Protein AF-A0A437QRH6-F1 (afdb_monomer_lite)

Secondary structure (DSSP, 8-state):
---HHHHHHHHHHHHTTT---HHHHHHHHHH-TT-HHHHHHHHHHHHHTT-HHHHHHHHHHHHHH-TT-HHHHHHHHHHHHHTT-GGGHHHHHHHHHHH-HHHHHHHHHHHHHHHS-THHHHHHHHHHHT-TTS-HHHHHHHHHGGGGSPPPTT--SS--------S----THHHHHHT--

pLDDT: mean 77.02, std 18.66, range [28.81, 96.88]

Radius of gyration: 17.11 Å; chains: 1; bounding box: 43×38×42 Å

Organism: NCBI:txid1834037

Structure (mmCIF, N/CA/C/O backbone):
data_AF-A0A437QRH6-F1
#
_entry.id   AF-A0A437QRH6-F1
#
loop_
_atom_site.group_PDB
_atom_site.id
_atom_site.type_symbol
_atom_site.label_atom_id
_atom_site.label_alt_id
_atom_site.label_comp_id
_atom_site.label_asym_id
_atom_site.label_entity_id
_atom_site.label_seq_id
_atom_site.pdbx_PDB_ins_code
_atom_site.Cartn_x
_atom_site.Cartn_y
_atom_site.Cartn_z
_atom_site.occupancy
_atom_site.B_iso_or_equiv
_atom_site.auth_seq_id
_atom_site.auth_comp_id
_atom_site.auth_asym_id
_atom_site.auth_atom_id
_atom_site.pdbx_PDB_model_num
ATOM 1 N N . MET A 1 1 ? 21.563 -3.996 -20.108 1.00 62.12 1 MET A N 1
ATOM 2 C CA . MET A 1 1 ? 20.277 -4.305 -19.452 1.00 62.12 1 MET A CA 1
ATOM 3 C C . MET A 1 1 ? 20.350 -3.660 -18.097 1.00 62.12 1 MET A C 1
ATOM 5 O O . MET A 1 1 ? 21.352 -3.888 -17.429 1.00 62.12 1 MET A O 1
ATOM 9 N N . ASN A 1 2 ? 19.376 -2.818 -17.764 1.00 76.75 2 ASN A N 1
ATOM 10 C CA . ASN A 1 2 ? 19.373 -2.152 -16.470 1.00 76.75 2 ASN A CA 1
ATOM 11 C C . ASN A 1 2 ? 19.065 -3.177 -15.373 1.00 76.75 2 ASN A C 1
ATOM 13 O O . ASN A 1 2 ? 18.350 -4.153 -15.618 1.00 76.75 2 ASN A O 1
ATOM 17 N N . THR A 1 3 ? 19.628 -2.989 -14.187 1.00 90.94 3 THR A N 1
ATOM 18 C CA . THR A 1 3 ? 19.353 -3.863 -13.039 1.00 90.94 3 THR A CA 1
ATOM 19 C C . THR A 1 3 ? 17.988 -3.543 -12.422 1.00 90.94 3 THR A C 1
ATOM 21 O O . THR A 1 3 ? 17.423 -2.474 -12.653 1.00 90.94 3 THR A O 1
ATOM 24 N N . LEU A 1 4 ? 17.436 -4.469 -11.627 1.00 87.44 4 LEU A N 1
ATOM 25 C CA . LEU A 1 4 ? 16.203 -4.215 -10.870 1.00 87.44 4 LEU A CA 1
ATOM 26 C C . LEU A 1 4 ? 16.351 -2.969 -9.986 1.00 87.44 4 LEU A C 1
ATOM 28 O O . LEU A 1 4 ? 15.446 -2.140 -9.936 1.00 87.44 4 LEU A O 1
ATOM 32 N N . GLU A 1 5 ? 17.506 -2.827 -9.335 1.00 87.50 5 GLU A N 1
ATOM 33 C CA . GLU A 1 5 ? 17.822 -1.668 -8.506 1.00 87.50 5 GLU A CA 1
ATOM 34 C C . GLU A 1 5 ? 17.730 -0.383 -9.325 1.00 87.50 5 GLU A C 1
ATOM 36 O O . GLU A 1 5 ? 16.956 0.490 -8.957 1.00 87.50 5 GLU A O 1
ATOM 41 N N . GLU A 1 6 ? 18.397 -0.298 -10.479 1.00 87.50 6 GLU A N 1
ATOM 42 C CA . GLU A 1 6 ? 18.356 0.883 -11.357 1.00 87.50 6 GLU A CA 1
ATOM 43 C C . GLU A 1 6 ? 16.931 1.283 -11.773 1.00 87.50 6 GLU A C 1
ATOM 45 O O . GLU A 1 6 ? 16.617 2.475 -11.799 1.00 87.50 6 GLU A O 1
ATOM 50 N N . TYR A 1 7 ? 16.050 0.317 -12.063 1.00 89.00 7 TYR A N 1
ATOM 51 C CA . TYR A 1 7 ? 14.641 0.612 -12.349 1.00 89.00 7 TYR A CA 1
ATOM 52 C C . TYR A 1 7 ? 13.912 1.187 -11.139 1.00 89.00 7 TYR A C 1
ATOM 54 O O . TYR A 1 7 ? 13.157 2.147 -11.288 1.00 89.00 7 TYR A O 1
ATOM 62 N N . ILE A 1 8 ? 14.150 0.632 -9.950 1.00 88.38 8 ILE A N 1
ATOM 63 C CA . ILE A 1 8 ? 13.571 1.143 -8.706 1.00 88.38 8 ILE A CA 1
ATOM 64 C C . ILE A 1 8 ? 14.057 2.573 -8.457 1.00 88.38 8 ILE A C 1
ATOM 66 O O . ILE A 1 8 ? 13.231 3.442 -8.189 1.00 88.38 8 ILE A O 1
ATOM 70 N N . GLN A 1 9 ? 15.358 2.850 -8.612 1.00 87.38 9 GLN A N 1
ATOM 71 C CA . GLN A 1 9 ? 15.903 4.203 -8.426 1.00 87.38 9 GLN A CA 1
ATOM 72 C C . GLN A 1 9 ? 15.277 5.193 -9.414 1.00 87.38 9 GLN A C 1
ATOM 74 O O . GLN A 1 9 ? 14.886 6.294 -9.031 1.00 87.38 9 GLN A O 1
ATOM 79 N N . LEU A 1 10 ? 15.160 4.796 -10.685 1.00 87.44 10 LEU A N 1
ATOM 80 C CA . LEU A 1 10 ? 14.566 5.624 -11.731 1.00 87.44 10 LEU A CA 1
ATOM 81 C C . LEU A 1 10 ? 13.103 5.952 -11.424 1.00 87.44 10 LEU A C 1
ATOM 83 O O . LEU A 1 10 ? 12.718 7.120 -11.491 1.00 87.44 10 LEU A O 1
ATOM 87 N N . CYS A 1 11 ? 12.306 4.937 -11.089 1.00 86.62 11 CYS A N 1
ATOM 88 C CA . CYS A 1 11 ? 10.888 5.112 -10.794 1.00 86.62 11 CYS A CA 1
ATOM 89 C C . CYS A 1 11 ? 10.700 5.948 -9.522 1.00 86.62 11 CYS A C 1
ATOM 91 O O . CYS A 1 11 ? 9.948 6.913 -9.544 1.00 86.62 11 CYS A O 1
ATOM 93 N N . ALA A 1 12 ? 11.457 5.678 -8.455 1.00 83.12 12 ALA A N 1
ATOM 94 C CA . ALA A 1 12 ? 11.394 6.463 -7.222 1.00 83.12 12 ALA A CA 1
ATOM 95 C C . ALA A 1 12 ? 11.756 7.941 -7.457 1.00 83.12 12 ALA A C 1
ATOM 97 O O . ALA A 1 12 ? 11.080 8.843 -6.966 1.00 83.12 12 ALA A O 1
ATOM 98 N N . ALA A 1 13 ? 12.790 8.210 -8.260 1.00 83.69 13 ALA A N 1
ATOM 99 C CA . ALA A 1 13 ? 13.197 9.573 -8.593 1.00 83.69 13 ALA A CA 1
ATOM 100 C C . ALA A 1 13 ? 12.171 10.319 -9.460 1.00 83.69 13 ALA A C 1
ATOM 102 O O . ALA A 1 13 ? 12.142 11.550 -9.451 1.00 83.69 13 ALA A O 1
ATOM 103 N N . LYS A 1 14 ? 11.385 9.607 -10.270 1.00 83.19 14 LYS A N 1
ATOM 104 C CA . LYS A 1 14 ? 10.313 10.184 -11.091 1.00 83.19 14 LYS A CA 1
ATOM 105 C C . LYS A 1 14 ? 9.042 10.424 -10.277 1.00 83.19 14 LYS A C 1
ATOM 107 O O . LYS A 1 14 ? 8.532 11.537 -10.319 1.00 83.19 14 LYS A O 1
ATOM 112 N N . MET A 1 15 ? 8.637 9.471 -9.437 1.00 81.19 15 MET A N 1
ATOM 113 C CA . MET A 1 15 ? 7.551 9.649 -8.462 1.00 81.19 15 MET A CA 1
ATOM 114 C C . MET A 1 15 ? 7.797 10.869 -7.569 1.00 81.19 15 MET A C 1
ATOM 116 O O . MET A 1 15 ? 6.937 11.725 -7.433 1.00 81.19 15 MET A O 1
ATOM 120 N N . GLY A 1 16 ? 9.021 11.041 -7.053 1.00 76.75 16 GLY A N 1
ATOM 121 C CA . GLY A 1 16 ? 9.376 12.222 -6.254 1.00 76.75 16 GLY A CA 1
ATOM 122 C C . GLY A 1 16 ? 9.319 13.561 -6.999 1.00 76.75 16 GLY A C 1
ATOM 123 O O . GLY A 1 16 ? 9.350 14.617 -6.371 1.00 76.75 16 GLY A O 1
ATOM 124 N N . ARG A 1 17 ? 9.257 13.536 -8.333 1.00 80.00 17 ARG A N 1
ATOM 125 C CA . ARG A 1 17 ? 9.061 14.711 -9.193 1.00 80.00 17 ARG A CA 1
ATOM 126 C C . ARG A 1 17 ? 7.626 14.835 -9.707 1.00 80.00 17 ARG A C 1
ATOM 128 O O . ARG A 1 17 ? 7.351 15.784 -10.436 1.00 80.00 17 ARG A O 1
ATOM 135 N N . ASN A 1 18 ? 6.732 13.928 -9.308 1.00 75.81 18 ASN A N 1
ATOM 136 C CA . ASN A 1 18 ? 5.389 13.760 -9.862 1.00 75.81 18 ASN A CA 1
ATOM 137 C C . ASN A 1 18 ? 5.408 13.535 -11.388 1.00 75.81 18 ASN A C 1
ATOM 139 O O . ASN A 1 18 ? 4.523 13.999 -12.108 1.00 75.81 18 ASN A O 1
ATOM 143 N N . ASP A 1 19 ? 6.455 12.871 -11.887 1.00 82.38 19 ASP A N 1
ATOM 144 C CA . ASP A 1 19 ? 6.572 12.466 -13.285 1.00 82.38 19 ASP A CA 1
ATOM 145 C C . ASP A 1 19 ? 5.901 11.100 -13.485 1.00 82.38 19 ASP A C 1
ATOM 147 O O . ASP A 1 19 ? 6.096 10.194 -12.677 1.00 82.38 19 ASP A O 1
ATOM 151 N N . ASP A 1 20 ? 5.206 10.915 -14.611 1.00 85.44 20 ASP A N 1
ATOM 152 C CA . ASP A 1 20 ? 4.598 9.628 -14.975 1.00 85.44 20 ASP A CA 1
ATOM 153 C C . ASP A 1 20 ? 5.657 8.512 -15.081 1.00 85.44 20 ASP A C 1
ATOM 155 O O . ASP A 1 20 ? 6.599 8.570 -15.886 1.00 85.44 20 ASP A O 1
ATOM 159 N N . VAL A 1 21 ? 5.477 7.476 -14.263 1.00 89.00 21 VAL A N 1
ATOM 160 C CA . VAL A 1 21 ? 6.335 6.285 -14.165 1.00 89.00 21 VAL A CA 1
ATOM 161 C C . VAL A 1 21 ? 5.722 5.040 -14.792 1.00 89.00 21 VAL A C 1
ATOM 163 O O . VAL A 1 21 ? 6.350 3.978 -14.796 1.00 89.00 21 VAL A O 1
ATOM 166 N N . THR A 1 22 ? 4.516 5.134 -15.350 1.00 88.69 22 THR A N 1
ATOM 167 C CA . THR A 1 22 ? 3.743 3.981 -15.830 1.00 88.69 22 THR A CA 1
ATOM 168 C C . THR A 1 22 ? 4.522 3.172 -16.867 1.00 88.69 22 THR A C 1
ATOM 170 O O . THR A 1 22 ? 4.575 1.941 -16.799 1.00 88.69 22 THR A O 1
ATOM 173 N N . ALA A 1 23 ? 5.178 3.855 -17.810 1.00 89.88 23 ALA A N 1
ATOM 174 C CA . ALA A 1 23 ? 5.970 3.210 -18.854 1.00 89.88 23 ALA A CA 1
ATOM 175 C C . ALA A 1 23 ? 7.229 2.522 -18.300 1.00 89.88 23 ALA A C 1
ATOM 177 O O . ALA A 1 23 ? 7.543 1.398 -18.703 1.00 89.88 23 ALA A O 1
ATOM 178 N N . ASP A 1 24 ? 7.928 3.160 -17.355 1.00 91.94 24 ASP A N 1
ATOM 179 C CA . ASP A 1 24 ? 9.135 2.594 -16.747 1.00 91.94 24 ASP A CA 1
ATOM 180 C C . ASP A 1 24 ? 8.796 1.382 -15.878 1.00 91.94 24 ASP A C 1
ATOM 182 O O . ASP A 1 24 ? 9.470 0.356 -15.966 1.00 91.94 24 ASP A O 1
ATOM 186 N N . LEU A 1 25 ? 7.713 1.458 -15.101 1.00 91.62 25 LEU A N 1
ATOM 187 C CA . LEU A 1 25 ? 7.214 0.346 -14.295 1.00 91.62 25 LEU A CA 1
ATOM 188 C C . LEU A 1 25 ? 6.750 -0.819 -15.165 1.00 91.62 25 LEU A C 1
ATOM 190 O O . LEU A 1 25 ? 7.065 -1.968 -14.860 1.00 91.62 25 LEU A O 1
ATOM 194 N N . ALA A 1 26 ? 6.060 -0.555 -16.278 1.00 94.00 26 ALA A N 1
ATOM 195 C CA . ALA A 1 26 ? 5.682 -1.599 -17.227 1.00 94.00 26 ALA A CA 1
ATOM 196 C C . ALA A 1 26 ? 6.918 -2.290 -17.824 1.00 94.00 26 ALA A C 1
ATOM 198 O O . ALA A 1 26 ? 6.959 -3.516 -17.946 1.00 94.00 26 ALA A O 1
ATOM 199 N N . GLN A 1 27 ? 7.959 -1.527 -18.165 1.00 93.50 27 GLN A N 1
ATOM 200 C CA . GLN A 1 27 ? 9.216 -2.091 -18.648 1.00 93.50 27 GLN A CA 1
ATOM 201 C C . GLN A 1 27 ? 9.946 -2.893 -17.560 1.00 93.50 27 GLN A C 1
ATOM 203 O O . GLN A 1 27 ? 10.455 -3.979 -17.850 1.00 93.50 27 GLN A O 1
ATOM 208 N N . ALA A 1 28 ? 9.982 -2.387 -16.328 1.00 93.25 28 ALA A N 1
ATOM 209 C CA . ALA A 1 28 ? 10.607 -3.049 -15.192 1.00 93.25 28 ALA A CA 1
ATOM 210 C C . ALA A 1 28 ? 9.901 -4.372 -14.866 1.00 93.25 28 ALA A C 1
ATOM 212 O O . ALA A 1 28 ? 10.562 -5.396 -14.731 1.00 93.25 28 ALA A O 1
ATOM 213 N N . LEU A 1 29 ? 8.565 -4.386 -14.831 1.00 95.31 29 LEU A N 1
ATOM 214 C CA . LEU A 1 29 ? 7.760 -5.585 -14.578 1.00 95.31 29 LEU A CA 1
ATOM 215 C C . LEU A 1 29 ? 7.900 -6.636 -15.686 1.00 95.31 29 LEU A C 1
ATOM 217 O O . LEU A 1 29 ? 7.906 -7.828 -15.395 1.00 95.31 29 LEU A O 1
ATOM 221 N N . ASN A 1 30 ? 8.086 -6.219 -16.943 1.00 95.31 30 ASN A N 1
ATOM 222 C CA . ASN A 1 30 ? 8.385 -7.150 -18.036 1.00 95.31 30 ASN A CA 1
ATOM 223 C C . ASN A 1 30 ? 9.737 -7.861 -17.853 1.00 95.31 30 ASN A C 1
ATOM 225 O O . ASN A 1 30 ? 9.893 -9.005 -18.276 1.00 95.31 30 ASN A O 1
ATOM 229 N N . GLN A 1 31 ? 10.720 -7.193 -17.245 1.00 95.31 31 GLN A N 1
ATOM 230 C CA . GLN A 1 31 ? 12.046 -7.767 -16.993 1.00 95.31 31 GLN A CA 1
ATOM 231 C C . GLN A 1 31 ? 12.118 -8.517 -15.658 1.00 95.31 31 GLN A C 1
ATOM 233 O O . GLN A 1 31 ? 12.802 -9.535 -15.560 1.00 95.31 31 GLN A O 1
ATOM 238 N N . PHE A 1 32 ? 11.392 -8.041 -14.647 1.00 94.75 32 PHE A N 1
ATOM 239 C CA . PHE A 1 32 ? 11.414 -8.537 -13.274 1.00 94.75 32 PHE A CA 1
ATOM 240 C C . PHE A 1 32 ? 9.987 -8.823 -12.766 1.00 94.75 32 PHE A C 1
ATOM 242 O O . PHE A 1 32 ? 9.520 -8.181 -11.824 1.00 94.75 32 PHE A O 1
ATOM 249 N N . PRO A 1 33 ? 9.284 -9.818 -13.339 1.00 95.38 33 PRO A N 1
ATOM 250 C CA . PRO A 1 33 ? 7.870 -10.071 -13.042 1.00 95.38 33 PRO A CA 1
ATOM 251 C C . PRO A 1 33 ? 7.601 -10.596 -11.625 1.00 95.38 33 PRO A C 1
ATOM 253 O O . PRO A 1 33 ? 6.444 -10.671 -11.219 1.00 95.38 33 PRO A O 1
ATOM 256 N N . TYR A 1 34 ? 8.645 -10.963 -10.876 1.00 95.38 34 TYR A N 1
ATOM 257 C CA . TYR A 1 34 ? 8.559 -11.481 -9.505 1.00 95.38 34 TYR A CA 1
ATOM 258 C C . TYR A 1 34 ? 9.076 -10.491 -8.450 1.00 95.38 34 TYR A C 1
ATOM 260 O O . TYR A 1 34 ? 9.244 -10.857 -7.290 1.00 95.38 34 TYR A O 1
ATOM 268 N N . ALA A 1 35 ? 9.354 -9.241 -8.830 1.00 92.88 35 ALA A N 1
ATOM 269 C CA . ALA A 1 35 ? 9.795 -8.219 -7.889 1.00 92.88 35 ALA A CA 1
ATOM 270 C C . ALA A 1 35 ? 8.586 -7.577 -7.187 1.00 92.88 35 ALA A C 1
ATOM 272 O O . ALA A 1 35 ? 7.931 -6.702 -7.752 1.00 92.88 35 ALA A O 1
ATOM 273 N N . ALA A 1 36 ? 8.313 -7.983 -5.940 1.00 93.62 36 ALA A N 1
ATOM 274 C CA . ALA A 1 36 ? 7.196 -7.474 -5.132 1.00 93.62 36 ALA A CA 1
ATOM 275 C C . ALA A 1 36 ? 7.172 -5.937 -5.044 1.00 93.62 36 ALA A C 1
ATOM 277 O O . ALA A 1 36 ? 6.120 -5.311 -5.172 1.00 93.62 36 ALA A O 1
ATOM 278 N N . VAL A 1 37 ? 8.352 -5.325 -4.910 1.00 91.44 37 VAL A N 1
ATOM 279 C CA . VAL A 1 37 ? 8.528 -3.869 -4.861 1.00 91.44 37 VAL A CA 1
ATOM 280 C C . VAL A 1 37 ? 7.997 -3.154 -6.105 1.00 91.44 37 VAL A C 1
ATOM 282 O O . VAL A 1 37 ? 7.411 -2.090 -5.966 1.00 91.44 37 VAL A O 1
ATOM 285 N N . LEU A 1 38 ? 8.114 -3.730 -7.307 1.00 92.56 38 LEU A N 1
ATOM 286 C CA . LEU A 1 38 ? 7.625 -3.081 -8.530 1.00 92.56 38 LEU A CA 1
ATOM 287 C C . LEU A 1 38 ? 6.094 -3.050 -8.593 1.00 92.56 38 LEU A C 1
ATOM 289 O O . LEU A 1 38 ? 5.524 -2.058 -9.043 1.00 92.56 38 LEU A O 1
ATOM 293 N N . TYR A 1 39 ? 5.429 -4.098 -8.100 1.00 95.06 39 TYR A N 1
ATOM 294 C CA . TYR A 1 39 ? 3.973 -4.084 -7.948 1.00 95.06 39 TYR A CA 1
ATOM 295 C C . TYR A 1 39 ? 3.550 -3.083 -6.879 1.00 95.06 39 TYR A C 1
ATOM 297 O O . TYR A 1 39 ? 2.645 -2.299 -7.118 1.00 95.06 39 TYR A O 1
ATOM 305 N N . PHE A 1 40 ? 4.240 -3.027 -5.739 1.00 93.88 40 PHE A N 1
ATOM 306 C CA . PHE A 1 40 ? 3.975 -2.006 -4.723 1.00 93.88 40 PHE A CA 1
ATOM 307 C C . PHE A 1 40 ? 4.135 -0.576 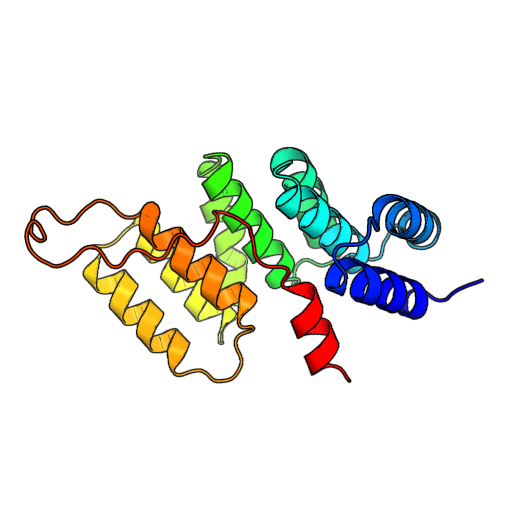-5.264 1.00 93.88 40 PHE A C 1
ATOM 309 O O . PHE A 1 40 ? 3.298 0.281 -4.986 1.00 93.88 40 PHE A O 1
ATOM 316 N N . MET A 1 41 ? 5.173 -0.324 -6.067 1.00 90.62 41 MET A N 1
ATOM 317 C CA . MET A 1 41 ? 5.397 0.967 -6.720 1.00 90.62 41 MET A CA 1
ATOM 318 C C . MET A 1 41 ? 4.260 1.319 -7.677 1.00 90.62 41 MET A C 1
ATOM 320 O O . MET A 1 41 ? 3.688 2.400 -7.567 1.00 90.62 41 MET A O 1
ATOM 324 N N . ARG A 1 42 ? 3.871 0.395 -8.562 1.00 93.00 42 ARG A N 1
ATOM 325 C CA . ARG A 1 42 ? 2.746 0.622 -9.479 1.00 93.00 42 ARG A CA 1
ATOM 326 C C . ARG A 1 42 ? 1.426 0.808 -8.741 1.00 93.00 42 ARG A C 1
ATOM 328 O O . ARG A 1 42 ? 0.680 1.721 -9.077 1.00 93.00 42 ARG A O 1
ATOM 335 N N . GLY A 1 43 ? 1.172 0.008 -7.711 1.00 92.81 43 GLY A N 1
ATOM 336 C CA . GLY A 1 43 ? -0.020 0.135 -6.884 1.00 92.81 43 GLY A CA 1
ATOM 337 C C . GLY A 1 43 ? -0.082 1.478 -6.162 1.00 92.81 43 GLY A C 1
ATOM 338 O O . GLY A 1 43 ? -1.152 2.069 -6.088 1.00 92.81 43 GLY A O 1
ATOM 339 N N . SER A 1 44 ? 1.057 2.000 -5.698 1.00 89.12 44 SER A N 1
ATOM 340 C CA . SER A 1 44 ? 1.122 3.317 -5.049 1.00 89.12 44 SER A CA 1
ATOM 341 C C . SER A 1 44 ? 0.803 4.442 -6.034 1.00 89.12 44 SER A C 1
ATOM 343 O O . SER A 1 44 ? -0.111 5.215 -5.772 1.00 89.12 44 SER A O 1
ATOM 345 N N . GLU A 1 45 ? 1.444 4.453 -7.208 1.00 88.25 45 GLU A N 1
ATOM 346 C CA . GLU A 1 45 ? 1.141 5.412 -8.286 1.00 88.25 45 GLU A CA 1
ATOM 347 C C . GLU A 1 45 ? -0.343 5.360 -8.681 1.00 88.25 45 GLU A C 1
ATOM 349 O O . GLU A 1 45 ? -1.035 6.363 -8.820 1.00 88.25 45 GLU A O 1
ATOM 354 N N . THR A 1 46 ? -0.872 4.147 -8.816 1.00 88.88 46 THR A N 1
ATOM 355 C CA . THR A 1 46 ? -2.261 3.921 -9.218 1.00 88.88 46 THR A CA 1
ATOM 356 C C . THR A 1 46 ? -3.242 4.381 -8.133 1.00 88.88 46 THR A C 1
ATOM 358 O O . THR A 1 46 ? -4.315 4.899 -8.447 1.00 88.88 46 THR A O 1
ATOM 361 N N . ALA A 1 47 ? -2.878 4.238 -6.855 1.00 85.75 47 ALA A N 1
ATOM 362 C CA . ALA A 1 47 ? -3.657 4.741 -5.728 1.00 85.75 47 ALA A CA 1
ATOM 363 C C . ALA A 1 47 ? -3.636 6.275 -5.643 1.00 85.75 47 ALA A C 1
ATOM 365 O O . ALA A 1 47 ? -4.669 6.871 -5.338 1.00 85.75 47 ALA A O 1
ATOM 366 N N . GLU A 1 48 ? -2.504 6.915 -5.951 1.00 84.00 48 GLU A N 1
ATOM 367 C CA . GLU A 1 48 ? -2.390 8.377 -6.070 1.00 84.00 48 GLU A CA 1
ATOM 368 C C . GLU A 1 48 ? -3.296 8.911 -7.190 1.00 84.00 48 GLU A C 1
ATOM 370 O O . GLU A 1 48 ? -3.986 9.916 -7.018 1.00 84.00 48 GLU A O 1
ATOM 375 N N . LEU A 1 49 ? -3.426 8.158 -8.286 1.00 85.06 49 LEU A N 1
ATOM 376 C CA . LEU A 1 49 ? -4.392 8.414 -9.362 1.00 85.06 49 LEU A CA 1
ATOM 377 C C . LEU A 1 49 ? -5.852 8.062 -8.998 1.00 85.06 49 LEU A C 1
ATOM 379 O O . LEU A 1 49 ? -6.719 8.076 -9.870 1.00 85.06 49 LEU A O 1
ATOM 383 N N . GLN A 1 50 ? -6.141 7.747 -7.730 1.00 84.88 50 GLN A N 1
ATOM 384 C CA . GLN A 1 50 ? -7.458 7.360 -7.196 1.00 84.88 50 GLN A CA 1
ATOM 385 C C . GLN A 1 50 ? -8.049 6.069 -7.789 1.00 84.88 50 GLN A C 1
ATOM 387 O O . GLN A 1 50 ? -9.207 5.727 -7.533 1.00 84.88 50 GLN A O 1
ATOM 392 N N . ASN A 1 51 ? -7.252 5.290 -8.520 1.00 89.88 51 ASN A N 1
ATOM 393 C CA . ASN A 1 51 ? -7.652 4.000 -9.075 1.00 89.88 51 ASN A CA 1
ATOM 394 C C . ASN A 1 51 ? -7.444 2.888 -8.037 1.00 89.88 51 ASN A C 1
ATOM 396 O O . ASN A 1 51 ? -6.667 1.950 -8.217 1.00 89.88 51 ASN A O 1
ATOM 400 N N . PHE A 1 52 ? -8.157 2.985 -6.914 1.00 88.62 52 PHE A N 1
ATOM 401 C CA . PHE A 1 52 ? -7.939 2.117 -5.754 1.00 88.62 52 PHE A CA 1
ATOM 402 C C . PHE A 1 52 ? -8.142 0.625 -6.051 1.00 88.62 52 PHE A C 1
ATOM 404 O O . PHE A 1 52 ? -7.447 -0.205 -5.480 1.00 88.62 52 PHE A O 1
ATOM 411 N N . THR A 1 53 ? -9.058 0.258 -6.951 1.00 91.50 53 THR A N 1
ATOM 412 C CA . THR A 1 53 ? -9.300 -1.153 -7.302 1.00 91.50 53 THR A CA 1
ATOM 413 C C . THR A 1 53 ? -8.089 -1.797 -7.977 1.00 91.50 53 THR A C 1
ATOM 415 O O . THR A 1 53 ? -7.710 -2.913 -7.618 1.00 91.50 53 THR A O 1
ATOM 418 N N . ASP A 1 54 ? -7.452 -1.083 -8.903 1.00 91.88 54 ASP A N 1
ATOM 419 C CA . ASP A 1 54 ? -6.252 -1.564 -9.590 1.00 91.88 54 ASP A CA 1
ATOM 420 C C . ASP A 1 54 ? -5.048 -1.550 -8.638 1.00 91.88 54 ASP A C 1
ATOM 422 O O . ASP A 1 54 ? -4.283 -2.515 -8.583 1.00 91.88 54 ASP A O 1
ATOM 426 N N . ALA A 1 55 ? -4.944 -0.525 -7.786 1.00 92.50 55 ALA A N 1
ATOM 427 C CA . ALA A 1 55 ? -3.938 -0.470 -6.730 1.00 92.50 55 ALA A CA 1
ATOM 428 C C . ALA A 1 55 ? -4.032 -1.662 -5.762 1.00 92.50 55 ALA A C 1
ATOM 430 O O . ALA A 1 55 ? -3.021 -2.273 -5.418 1.00 92.50 55 ALA A O 1
ATOM 431 N N . MET A 1 56 ? -5.245 -2.053 -5.358 1.00 94.31 56 MET A N 1
ATOM 432 C CA . MET A 1 56 ? -5.470 -3.232 -4.514 1.00 94.31 56 MET A CA 1
ATOM 433 C C . MET A 1 56 ? -4.997 -4.523 -5.189 1.00 94.31 56 MET A C 1
ATOM 435 O O . MET A 1 56 ? -4.464 -5.395 -4.504 1.00 94.31 56 MET A O 1
ATOM 439 N N . HIS A 1 57 ? -5.153 -4.656 -6.510 1.00 96.25 57 HIS A N 1
ATOM 440 C CA . HIS A 1 57 ? -4.637 -5.813 -7.249 1.00 96.25 57 HIS A CA 1
ATOM 441 C C . HIS A 1 57 ? -3.104 -5.875 -7.206 1.00 96.25 57 HIS A C 1
ATOM 443 O O . HIS A 1 57 ? -2.517 -6.938 -6.981 1.00 96.25 57 HIS A O 1
ATOM 449 N N . ASP A 1 58 ? -2.458 -4.725 -7.354 1.00 95.75 58 ASP A N 1
ATOM 450 C CA . ASP A 1 58 ? -1.008 -4.598 -7.281 1.00 95.75 58 ASP A CA 1
ATOM 451 C C . ASP A 1 58 ? -0.466 -4.871 -5.880 1.00 95.75 58 ASP A C 1
ATOM 453 O O . ASP A 1 58 ? 0.479 -5.648 -5.724 1.00 95.75 58 ASP A O 1
ATOM 457 N N . PHE A 1 59 ? -1.105 -4.333 -4.842 1.00 95.44 59 PHE A N 1
ATOM 458 C CA . PHE A 1 59 ? -0.734 -4.644 -3.464 1.00 95.44 59 PHE A CA 1
ATOM 459 C C . PHE A 1 59 ? -0.975 -6.112 -3.128 1.00 95.44 59 PHE A C 1
ATOM 461 O O . PHE A 1 59 ? -0.120 -6.739 -2.505 1.00 95.44 59 PHE A O 1
ATOM 468 N N . ALA A 1 60 ? -2.084 -6.701 -3.580 1.00 96.88 60 ALA A N 1
ATOM 469 C CA . ALA A 1 60 ? -2.325 -8.130 -3.419 1.00 96.88 60 ALA A CA 1
ATOM 470 C C . ALA A 1 60 ? -1.209 -8.958 -4.073 1.00 96.88 60 ALA A C 1
ATOM 472 O O . ALA A 1 60 ? -0.699 -9.892 -3.458 1.00 96.88 60 ALA A O 1
ATOM 473 N N . THR A 1 61 ? -0.781 -8.584 -5.280 1.00 96.62 61 THR A N 1
ATOM 474 C CA . THR A 1 61 ? 0.312 -9.262 -5.988 1.00 96.62 61 THR A CA 1
ATOM 475 C C . THR A 1 61 ? 1.641 -9.110 -5.247 1.00 96.62 61 THR A C 1
ATOM 477 O O . THR A 1 61 ? 2.356 -10.096 -5.066 1.00 96.62 61 THR A O 1
ATOM 480 N N . ALA A 1 62 ? 1.947 -7.914 -4.737 1.00 95.38 62 ALA A N 1
ATOM 481 C CA . ALA A 1 62 ? 3.124 -7.680 -3.905 1.00 95.38 62 ALA A CA 1
ATOM 482 C C . ALA A 1 62 ? 3.126 -8.576 -2.654 1.00 95.38 62 ALA A C 1
ATOM 484 O O . ALA A 1 62 ? 4.154 -9.164 -2.336 1.00 95.38 62 ALA A O 1
ATOM 485 N N . LEU A 1 63 ? 1.976 -8.752 -1.994 1.00 95.62 63 LEU A N 1
ATOM 486 C CA . LEU A 1 63 ? 1.838 -9.614 -0.813 1.00 95.62 63 LEU A CA 1
ATOM 487 C C . LEU A 1 63 ? 1.888 -11.114 -1.125 1.00 95.62 63 LEU A C 1
ATOM 489 O O . LEU A 1 63 ? 2.290 -11.897 -0.269 1.00 95.62 63 LEU A O 1
ATOM 493 N N . VAL A 1 64 ? 1.484 -11.532 -2.327 1.00 96.88 64 VAL A N 1
ATOM 494 C CA . VAL A 1 64 ? 1.664 -12.921 -2.783 1.00 96.88 64 VAL A CA 1
ATOM 495 C C . VAL A 1 64 ? 3.148 -13.233 -2.976 1.00 96.88 64 VAL A C 1
ATOM 497 O O . VAL A 1 64 ? 3.593 -14.326 -2.630 1.00 96.88 64 VAL A O 1
ATOM 500 N N . LEU A 1 65 ? 3.909 -12.284 -3.524 1.00 94.56 65 LEU A N 1
ATOM 501 C CA . LEU A 1 65 ? 5.346 -12.431 -3.765 1.00 94.56 65 LEU A CA 1
ATOM 502 C C . LEU A 1 65 ? 6.167 -12.292 -2.477 1.00 94.56 65 LEU A C 1
ATOM 504 O O . LEU A 1 65 ? 7.117 -13.044 -2.270 1.00 94.56 65 LEU A O 1
ATOM 508 N N . GLU A 1 66 ? 5.788 -11.358 -1.608 1.00 94.44 66 GLU A N 1
ATOM 509 C CA . GLU A 1 66 ? 6.448 -11.086 -0.336 1.00 94.44 66 GLU A CA 1
ATOM 510 C C . GLU A 1 66 ? 5.406 -10.914 0.784 1.00 94.44 66 GLU A C 1
ATOM 512 O O . GLU A 1 66 ? 4.936 -9.805 1.058 1.00 94.44 66 GLU A O 1
ATOM 517 N N . PRO A 1 67 ? 5.038 -12.010 1.475 1.00 93.50 67 PRO A N 1
ATOM 518 C CA . PRO A 1 67 ? 4.039 -11.961 2.538 1.00 93.50 67 PRO A CA 1
ATOM 519 C C . PRO A 1 67 ? 4.421 -11.035 3.696 1.00 93.50 67 PRO A C 1
ATOM 521 O O . PRO A 1 67 ? 3.547 -10.417 4.293 1.00 93.50 67 PRO A O 1
ATOM 524 N N . GLU A 1 68 ? 5.702 -10.854 4.001 1.00 90.56 68 GLU A N 1
ATOM 525 C CA . GLU A 1 68 ? 6.146 -9.969 5.090 1.00 90.56 68 GLU A CA 1
ATOM 526 C C . GLU A 1 68 ? 6.258 -8.494 4.670 1.00 90.56 68 GLU A C 1
ATOM 528 O O . GLU A 1 68 ? 6.732 -7.655 5.434 1.00 90.56 68 GLU A O 1
ATOM 533 N N . PHE A 1 69 ? 5.762 -8.123 3.483 1.00 91.69 69 PHE A N 1
ATOM 534 C CA . PHE A 1 69 ? 5.786 -6.737 3.023 1.00 91.69 69 PHE A CA 1
ATOM 535 C C . PHE A 1 69 ? 4.708 -5.893 3.728 1.00 91.69 69 PHE A C 1
ATOM 537 O O . PHE A 1 69 ? 3.650 -5.568 3.183 1.00 91.69 69 PHE A O 1
ATOM 544 N N . HIS A 1 70 ? 4.961 -5.538 4.990 1.00 90.19 70 HIS A N 1
ATOM 545 C CA . HIS A 1 70 ? 4.004 -4.842 5.855 1.00 90.19 70 HIS A CA 1
ATOM 546 C C . HIS A 1 70 ? 3.540 -3.492 5.289 1.00 90.19 70 HIS A C 1
ATOM 548 O O . HIS A 1 70 ? 2.379 -3.138 5.462 1.00 90.19 70 HIS A O 1
ATOM 554 N N . LEU A 1 71 ? 4.389 -2.780 4.545 1.00 88.38 71 LEU A N 1
ATOM 555 C CA . LEU A 1 71 ? 4.024 -1.513 3.900 1.00 88.38 71 LEU A CA 1
ATOM 556 C C . LEU A 1 71 ? 2.989 -1.692 2.784 1.00 88.38 71 LEU A C 1
ATOM 558 O O . LEU A 1 71 ? 1.987 -0.981 2.770 1.00 88.38 71 LEU A O 1
ATOM 562 N N . ALA A 1 72 ? 3.174 -2.677 1.898 1.00 90.50 72 ALA A N 1
ATOM 563 C CA . ALA A 1 72 ? 2.178 -3.011 0.876 1.00 90.50 72 ALA A CA 1
ATOM 564 C C . ALA A 1 72 ? 0.844 -3.425 1.511 1.00 90.50 72 ALA A C 1
ATOM 566 O O . ALA A 1 72 ? -0.229 -3.068 1.029 1.00 90.50 72 ALA A O 1
ATOM 567 N N . ARG A 1 73 ? 0.906 -4.122 2.648 1.00 93.88 73 ARG A N 1
ATOM 568 C CA . ARG A 1 73 ? -0.276 -4.499 3.426 1.00 93.88 73 ARG A CA 1
ATOM 569 C C . ARG A 1 73 ? -0.995 -3.298 4.026 1.00 93.88 73 ARG A C 1
ATOM 571 O O . ARG A 1 73 ? -2.219 -3.255 3.952 1.00 93.88 73 ARG A O 1
ATOM 578 N N . LEU A 1 74 ? -0.269 -2.333 4.590 1.00 90.62 74 LEU A N 1
ATOM 579 C CA . LEU A 1 74 ? -0.871 -1.091 5.075 1.00 90.62 74 LEU A CA 1
ATOM 580 C C . LEU A 1 74 ? -1.555 -0.333 3.938 1.00 90.62 74 LEU A C 1
ATOM 582 O O . LEU A 1 74 ? -2.715 0.038 4.083 1.00 90.62 74 LEU A O 1
ATOM 586 N N . GLN A 1 75 ? -0.887 -0.181 2.792 1.00 88.19 75 GLN A N 1
ATOM 587 C CA . GLN A 1 75 ? -1.475 0.499 1.635 1.00 88.19 75 GLN A CA 1
ATOM 588 C C . GLN A 1 75 ? -2.726 -0.197 1.103 1.00 88.19 75 GLN A C 1
ATOM 590 O O . GLN A 1 75 ? -3.712 0.459 0.763 1.00 88.19 75 GLN A O 1
ATOM 595 N N . TYR A 1 76 ? -2.738 -1.528 1.113 1.00 93.00 76 TYR A N 1
ATOM 596 C CA . TYR A 1 76 ? -3.938 -2.288 0.796 1.00 93.00 76 TYR A CA 1
ATOM 597 C C . TYR A 1 76 ? -5.062 -1.970 1.793 1.00 93.00 76 TYR A C 1
ATOM 599 O O . TYR A 1 76 ? -6.155 -1.590 1.381 1.00 93.00 76 TYR A O 1
ATOM 607 N N . ILE A 1 77 ? -4.807 -2.041 3.102 1.00 90.69 77 ILE A N 1
ATOM 608 C CA . ILE A 1 77 ? -5.826 -1.727 4.116 1.00 90.69 77 ILE A CA 1
ATOM 609 C C . ILE A 1 77 ? -6.394 -0.311 3.916 1.00 90.69 77 ILE A C 1
ATOM 611 O O . ILE A 1 77 ? -7.610 -0.135 3.957 1.00 90.69 77 ILE A O 1
ATOM 615 N N . LEU A 1 78 ? -5.547 0.680 3.628 1.00 88.06 78 LEU A N 1
ATOM 616 C CA . LEU A 1 78 ? -5.974 2.050 3.321 1.00 88.06 78 LEU A CA 1
ATOM 617 C C . LEU A 1 78 ? -6.874 2.110 2.077 1.00 88.06 78 LEU A C 1
ATOM 619 O O . LEU A 1 78 ? -7.922 2.756 2.102 1.00 88.06 78 LEU A O 1
ATOM 623 N N . CYS A 1 79 ? -6.536 1.376 1.016 1.00 88.94 79 CYS A N 1
ATOM 624 C CA . CYS A 1 79 ? -7.397 1.258 -0.1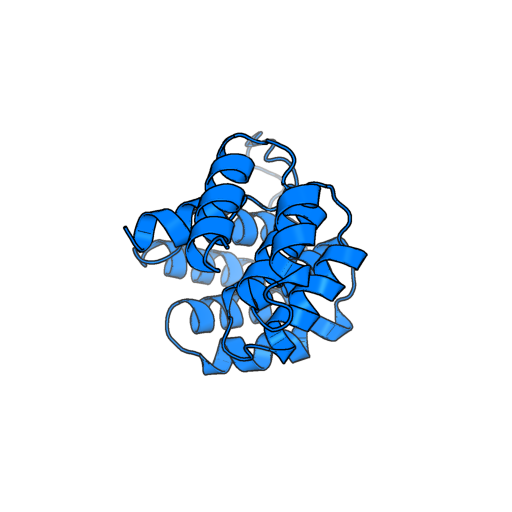63 1.00 88.94 79 CYS A CA 1
ATOM 625 C C . CYS A 1 79 ? -8.732 0.564 0.153 1.00 88.94 79 CYS A C 1
ATOM 627 O O . CYS A 1 79 ? -9.766 0.955 -0.391 1.00 88.94 79 CYS A O 1
ATOM 629 N N . CYS A 1 80 ? -8.758 -0.415 1.065 1.00 88.25 80 CYS A N 1
ATOM 630 C CA . CYS A 1 80 ? -10.005 -1.024 1.538 1.00 88.25 80 CYS A CA 1
ATOM 631 C C . CYS A 1 80 ? -10.908 0.003 2.236 1.00 88.25 80 CYS A C 1
ATOM 633 O O . CYS A 1 80 ? -12.117 -0.038 2.037 1.00 88.25 80 CYS A O 1
ATOM 635 N N . PHE A 1 81 ? -10.346 0.944 3.005 1.00 84.25 81 PHE A N 1
ATOM 636 C CA . PHE A 1 81 ? -11.117 2.041 3.606 1.00 84.25 81 PHE A CA 1
ATOM 637 C C . PHE A 1 81 ? -11.700 2.992 2.558 1.00 84.25 81 PHE A C 1
ATOM 639 O O . PHE A 1 81 ? -12.851 3.407 2.676 1.00 84.25 81 PHE A O 1
ATOM 646 N N . LYS A 1 82 ? -10.935 3.316 1.511 1.00 84.69 82 LYS A N 1
ATOM 647 C CA . LYS A 1 82 ? -11.392 4.192 0.417 1.00 84.69 82 LYS A CA 1
ATOM 648 C C . LYS A 1 82 ? -12.448 3.538 -0.475 1.00 84.69 82 LYS A C 1
ATOM 650 O O . LYS A 1 82 ? -13.304 4.232 -1.007 1.00 84.69 82 LYS A O 1
ATOM 655 N N . THR A 1 83 ? -12.391 2.217 -0.631 1.00 86.12 83 THR A N 1
ATOM 656 C CA . THR A 1 83 ? -13.319 1.433 -1.467 1.00 86.12 83 THR A CA 1
ATOM 657 C C . THR A 1 83 ? -14.442 0.758 -0.678 1.00 86.12 83 THR A C 1
ATOM 659 O O . THR A 1 83 ? -15.214 -0.000 -1.259 1.00 86.12 83 THR A O 1
ATOM 662 N N . GLU A 1 84 ? -14.522 1.001 0.635 1.00 85.81 84 GLU A N 1
ATOM 663 C CA . GLU A 1 84 ? -15.490 0.399 1.567 1.00 85.81 84 GLU A CA 1
ATOM 664 C C . GLU A 1 84 ? -15.460 -1.145 1.620 1.00 85.81 84 GLU A C 1
ATOM 666 O O . GLU A 1 84 ? -16.405 -1.808 2.054 1.00 85.81 84 GLU A O 1
ATOM 671 N N . GLN A 1 85 ? -14.339 -1.759 1.234 1.00 86.06 85 GLN A N 1
ATOM 672 C CA . GLN A 1 85 ? -14.140 -3.212 1.262 1.00 86.06 85 GLN A CA 1
ATOM 673 C C . GLN A 1 85 ? -13.680 -3.704 2.641 1.00 86.06 85 GLN A C 1
ATOM 675 O O . GLN A 1 85 ? -12.652 -4.369 2.794 1.00 86.06 85 GLN A O 1
ATOM 680 N N . PHE A 1 86 ? -14.469 -3.409 3.675 1.00 81.88 86 PHE A N 1
ATOM 681 C CA . PHE A 1 86 ? -14.117 -3.705 5.069 1.00 81.88 86 PHE A CA 1
ATOM 682 C C . PHE A 1 86 ? -13.966 -5.203 5.369 1.00 81.88 86 PHE A C 1
ATOM 684 O O . PHE A 1 86 ? -13.253 -5.578 6.295 1.00 81.88 86 PHE A O 1
ATOM 691 N N . ALA A 1 87 ? -14.575 -6.075 4.559 1.00 86.56 87 ALA A N 1
ATOM 692 C CA . ALA A 1 87 ? -14.499 -7.526 4.728 1.00 86.56 87 ALA A CA 1
ATOM 693 C C . ALA A 1 87 ? -13.067 -8.086 4.627 1.00 86.56 87 ALA A C 1
ATOM 695 O O . ALA A 1 87 ? -12.762 -9.110 5.238 1.00 86.56 87 ALA A O 1
ATOM 696 N N . LEU A 1 88 ? -12.183 -7.420 3.876 1.00 86.56 88 LEU A N 1
ATOM 697 C CA . LEU A 1 88 ? -10.793 -7.850 3.694 1.00 86.56 88 LEU A CA 1
ATOM 698 C C . LEU A 1 88 ? -9.888 -7.423 4.854 1.00 86.56 88 LEU A C 1
ATOM 700 O O . LEU A 1 88 ? -8.851 -8.042 5.094 1.00 86.56 88 LEU A O 1
ATOM 704 N N . ILE A 1 89 ? -10.271 -6.379 5.589 1.00 86.81 89 ILE A N 1
ATOM 705 C CA . ILE A 1 89 ? -9.406 -5.738 6.582 1.00 86.81 89 ILE A CA 1
ATOM 706 C C . ILE A 1 89 ? -9.021 -6.692 7.722 1.00 86.81 89 ILE A C 1
ATOM 708 O O . ILE A 1 89 ? -7.827 -6.789 7.995 1.00 86.81 89 ILE A O 1
ATOM 712 N N . PRO A 1 90 ? -9.928 -7.480 8.336 1.00 86.44 90 PRO A N 1
ATOM 713 C CA . PRO A 1 90 ? -9.541 -8.430 9.382 1.00 86.44 90 PRO A CA 1
ATOM 714 C C . PRO A 1 90 ? -8.491 -9.452 8.924 1.00 86.44 90 PRO A C 1
ATOM 716 O O . PRO A 1 90 ? -7.585 -9.793 9.683 1.00 86.44 90 PRO A O 1
ATOM 719 N N . VAL A 1 91 ? -8.580 -9.906 7.668 1.00 89.12 91 VAL A N 1
ATOM 720 C CA . VAL A 1 91 ? -7.619 -10.850 7.073 1.00 89.12 91 VAL A CA 1
ATOM 721 C C . VAL A 1 91 ? -6.255 -10.184 6.904 1.00 89.12 91 VAL A C 1
ATOM 723 O O . VAL A 1 91 ? -5.225 -10.770 7.234 1.00 89.12 91 VAL A O 1
ATOM 726 N N . LEU A 1 92 ? -6.246 -8.939 6.428 1.00 89.31 92 LEU A N 1
ATOM 727 C CA . LEU A 1 92 ? -5.025 -8.159 6.252 1.00 89.31 92 LEU A CA 1
ATOM 728 C C . LEU A 1 92 ? -4.411 -7.718 7.588 1.00 89.31 92 LEU A C 1
ATOM 730 O O . LEU A 1 92 ? -3.207 -7.505 7.641 1.00 89.31 92 LEU A O 1
ATOM 734 N N . LEU A 1 93 ? -5.182 -7.613 8.672 1.00 88.38 93 LEU A N 1
ATOM 735 C CA . LEU A 1 93 ? -4.671 -7.205 9.985 1.00 88.38 93 LEU A CA 1
ATOM 736 C C . LEU A 1 93 ? -3.900 -8.303 10.710 1.00 88.38 93 LEU A C 1
ATOM 738 O O . LEU A 1 93 ? -2.948 -7.997 11.428 1.00 88.38 93 LEU A O 1
ATOM 742 N N . GLN A 1 94 ? -4.270 -9.571 10.523 1.00 88.81 94 GLN A N 1
ATOM 743 C CA . GLN A 1 94 ? -3.671 -10.675 11.274 1.00 88.81 94 GLN A CA 1
ATOM 744 C C . GLN A 1 94 ? -2.131 -10.717 11.167 1.00 88.81 94 GLN A C 1
ATOM 746 O O . GLN A 1 94 ? -1.486 -10.809 12.211 1.00 88.81 94 GLN A O 1
ATOM 751 N N . PRO A 1 95 ? -1.505 -10.580 9.979 1.00 89.81 95 PRO A N 1
ATOM 752 C CA . PRO A 1 95 ? -0.046 -10.548 9.883 1.00 89.81 95 PRO A CA 1
ATOM 753 C C . PRO A 1 95 ? 0.588 -9.309 10.531 1.00 89.81 95 PRO A C 1
ATOM 755 O O . PRO A 1 95 ? 1.691 -9.409 11.053 1.00 89.81 95 PRO A O 1
ATOM 758 N N . LEU A 1 96 ? -0.090 -8.152 10.538 1.00 87.44 96 LEU A N 1
ATOM 759 C CA . LEU A 1 96 ? 0.435 -6.947 11.199 1.00 87.44 96 LEU A CA 1
ATOM 760 C C . LEU A 1 96 ? 0.489 -7.131 12.710 1.00 87.44 96 LEU A C 1
ATOM 762 O O . LEU A 1 96 ? 1.513 -6.845 13.316 1.00 87.44 96 LEU A O 1
ATOM 766 N N . LEU A 1 97 ? -0.570 -7.682 13.303 1.00 88.00 97 LEU A N 1
ATOM 767 C CA . LEU A 1 97 ? -0.623 -7.968 14.739 1.00 88.00 97 LEU A CA 1
ATOM 768 C C . LEU A 1 97 ? 0.482 -8.938 15.183 1.00 88.00 97 LEU A C 1
ATOM 770 O O . LEU A 1 97 ? 0.952 -8.862 16.315 1.00 88.00 97 LEU A O 1
ATOM 774 N N . LEU A 1 98 ? 0.913 -9.835 14.293 1.00 87.56 98 LEU A N 1
ATOM 775 C CA . LEU A 1 98 ? 1.994 -10.788 14.551 1.00 87.56 98 LEU A CA 1
ATOM 776 C C . LEU A 1 98 ? 3.396 -10.210 14.303 1.00 87.56 98 LEU A C 1
ATOM 778 O O . LEU A 1 98 ? 4.358 -10.735 14.860 1.00 87.56 98 LEU A O 1
ATOM 782 N N . ALA A 1 99 ? 3.522 -9.142 13.509 1.00 82.25 99 ALA A N 1
ATOM 783 C CA . ALA A 1 99 ? 4.806 -8.547 13.131 1.00 82.25 99 ALA A CA 1
ATOM 784 C C . ALA A 1 99 ? 5.569 -7.930 14.320 1.00 82.25 99 ALA A C 1
ATOM 786 O O . ALA A 1 99 ? 6.793 -7.808 14.282 1.00 82.25 99 ALA A O 1
ATOM 787 N N . GLY A 1 100 ? 4.859 -7.545 15.389 1.00 80.25 100 GLY A N 1
ATOM 788 C CA . GLY A 1 100 ? 5.437 -6.805 16.512 1.00 80.25 100 GLY A CA 1
ATOM 789 C C . GLY A 1 100 ? 5.960 -5.417 16.105 1.00 80.25 100 GLY A C 1
ATOM 790 O O . GLY A 1 100 ? 5.759 -4.953 14.981 1.00 80.25 100 GLY A O 1
ATOM 791 N N . GLY A 1 101 ? 6.605 -4.714 17.040 1.00 84.75 101 GLY A N 1
ATOM 792 C CA . GLY A 1 101 ? 7.167 -3.379 16.792 1.00 84.75 101 GLY A CA 1
ATOM 793 C C . GLY A 1 101 ? 6.131 -2.362 16.293 1.00 84.75 101 GLY A C 1
ATOM 794 O O . GLY A 1 101 ? 4.960 -2.411 16.675 1.00 84.75 101 GLY A O 1
ATOM 795 N N . THR A 1 102 ? 6.565 -1.445 15.426 1.00 83.25 102 THR A N 1
ATOM 796 C CA . THR A 1 102 ? 5.725 -0.371 14.875 1.00 83.25 102 THR A CA 1
ATOM 797 C C . THR A 1 102 ? 4.523 -0.920 14.102 1.00 83.25 102 THR A C 1
ATOM 799 O O . THR A 1 102 ? 3.403 -0.465 14.304 1.00 83.25 102 THR A O 1
ATOM 802 N N . TYR A 1 103 ? 4.714 -1.946 13.264 1.00 83.94 103 TYR A N 1
ATOM 803 C CA . TYR A 1 103 ? 3.626 -2.539 12.473 1.00 83.94 103 TYR A CA 1
ATOM 804 C C . TYR A 1 103 ? 2.610 -3.304 13.330 1.00 83.94 103 TYR A C 1
ATOM 806 O O . TYR A 1 103 ? 1.418 -3.255 13.030 1.00 83.94 103 TYR A O 1
ATOM 814 N N . GLY A 1 104 ? 3.053 -3.934 14.423 1.00 85.62 104 GLY A N 1
ATOM 815 C CA . GLY A 1 104 ? 2.170 -4.513 15.439 1.00 85.62 104 GLY A CA 1
ATOM 816 C C . GLY A 1 104 ? 1.280 -3.466 16.097 1.00 85.62 104 GLY A C 1
ATOM 817 O O . GLY A 1 104 ? 0.062 -3.632 16.141 1.00 85.62 104 GLY A O 1
ATOM 818 N N . MET A 1 105 ? 1.867 -2.345 16.520 1.00 82.38 105 MET A N 1
ATOM 819 C CA . MET A 1 105 ? 1.116 -1.228 17.103 1.00 82.38 105 MET A CA 1
ATOM 820 C C . MET A 1 105 ? 0.146 -0.590 16.104 1.00 82.38 105 MET A C 1
ATOM 822 O O . MET A 1 105 ? -0.982 -0.269 16.471 1.00 82.38 105 MET A O 1
ATOM 826 N N . ILE A 1 106 ? 0.534 -0.468 14.830 1.00 84.31 106 ILE A N 1
ATOM 827 C CA . ILE A 1 106 ? -0.384 -0.028 13.772 1.00 84.31 106 ILE A CA 1
ATOM 828 C C . ILE A 1 106 ? -1.530 -1.034 13.603 1.00 84.31 106 ILE A C 1
ATOM 830 O O . ILE A 1 106 ? -2.687 -0.632 13.519 1.00 84.31 106 ILE A O 1
ATOM 834 N N . GLY A 1 107 ? -1.243 -2.338 13.601 1.00 85.25 107 GLY A N 1
ATOM 835 C CA . GLY A 1 107 ? -2.274 -3.376 13.566 1.00 85.25 107 GLY A CA 1
ATOM 836 C C . GLY A 1 107 ? -3.273 -3.228 14.715 1.00 85.25 107 GLY A C 1
ATOM 837 O O . GLY A 1 107 ? -4.482 -3.266 14.495 1.00 85.25 107 GLY A O 1
ATOM 838 N N . GLU A 1 108 ? -2.788 -2.986 15.932 1.00 83.62 108 GLU A N 1
ATOM 839 C CA . GLU A 1 108 ? -3.637 -2.745 17.098 1.00 83.62 108 GLU A CA 1
ATOM 840 C C . GLU A 1 108 ? -4.469 -1.460 16.999 1.00 83.62 108 GLU A C 1
ATOM 842 O O . GLU A 1 108 ? -5.632 -1.450 17.410 1.00 83.62 108 GLU A O 1
ATOM 847 N N . LEU A 1 109 ? -3.888 -0.377 16.474 1.00 83.94 109 LEU A N 1
ATOM 848 C CA . LEU A 1 109 ? -4.597 0.878 16.220 1.00 83.94 109 LEU A CA 1
ATOM 849 C C . LEU A 1 109 ? -5.757 0.646 15.243 1.00 83.94 109 LEU A C 1
ATOM 851 O O . LEU A 1 109 ? -6.883 1.079 15.486 1.00 83.94 109 LEU A O 1
ATOM 855 N N . LEU A 1 110 ? -5.497 -0.087 14.162 1.00 83.69 110 LEU A N 1
ATOM 856 C CA . LEU A 1 110 ? -6.495 -0.392 13.144 1.00 83.69 110 LEU A CA 1
ATOM 857 C C . LEU A 1 110 ? -7.606 -1.308 13.674 1.00 83.69 110 LEU A C 1
ATOM 859 O O . LEU A 1 110 ? -8.758 -1.127 13.301 1.00 83.69 110 LEU A O 1
ATOM 863 N N . VAL A 1 111 ? -7.305 -2.250 14.575 1.00 81.81 111 VAL A N 1
ATOM 864 C CA . VAL A 1 111 ? -8.333 -3.060 15.262 1.00 81.81 111 VAL A CA 1
ATOM 865 C C . VAL A 1 111 ? -9.261 -2.184 16.107 1.00 81.81 111 VAL A C 1
ATOM 867 O O . VAL A 1 111 ? -10.479 -2.395 16.105 1.00 81.81 111 VAL A O 1
ATOM 870 N N . ASN A 1 112 ? -8.704 -1.194 16.810 1.00 75.50 112 ASN A N 1
ATOM 871 C CA . ASN A 1 112 ? -9.487 -0.279 17.640 1.00 75.50 112 ASN A CA 1
ATOM 872 C C . ASN A 1 112 ? -10.491 0.534 16.819 1.00 75.50 112 ASN A C 1
ATOM 874 O O . ASN A 1 112 ? -11.598 0.758 17.304 1.00 75.50 112 ASN A O 1
ATOM 878 N N . LEU A 1 113 ? -10.159 0.873 15.569 1.00 73.19 113 LEU A N 1
ATOM 879 C CA . LEU A 1 113 ? -11.066 1.567 14.652 1.00 73.19 113 LEU A CA 1
ATOM 880 C C . LEU A 1 113 ? -12.400 0.819 14.443 1.00 73.19 113 LEU A C 1
ATOM 882 O O . LEU A 1 113 ? -13.430 1.447 14.224 1.00 73.19 113 LEU A O 1
ATOM 886 N N . PHE A 1 114 ? -12.403 -0.515 14.546 1.00 64.50 114 PHE A N 1
ATOM 887 C CA . PHE A 1 114 ? -13.605 -1.340 14.365 1.00 64.50 114 PHE A CA 1
ATOM 888 C C . PHE A 1 114 ? -14.303 -1.738 15.670 1.00 64.50 114 PHE A C 1
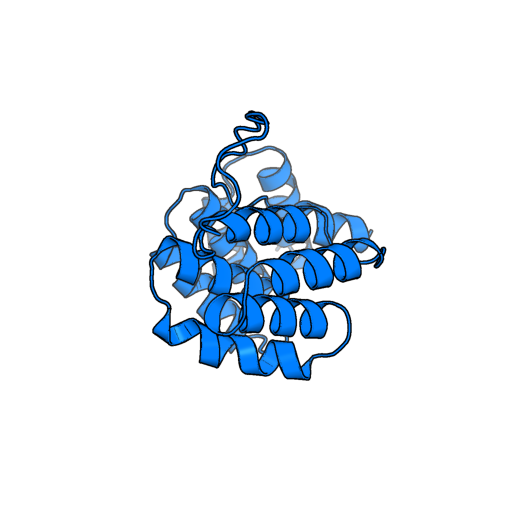ATOM 890 O O . PHE A 1 114 ? -15.412 -2.267 15.616 1.00 64.50 114 PHE A O 1
ATOM 897 N N . SER A 1 115 ? -13.659 -1.556 16.830 1.00 63.25 115 SER A N 1
ATOM 898 C CA . SER A 1 115 ? -14.040 -2.295 18.046 1.00 63.25 115 SER A CA 1
ATOM 899 C C . SER A 1 115 ? -14.143 -1.467 19.334 1.00 63.25 115 SER A C 1
ATOM 901 O O . SER A 1 115 ? -14.637 -2.004 20.323 1.00 63.25 115 SER A O 1
ATOM 903 N N . GLN A 1 116 ? -13.651 -0.222 19.386 1.00 56.47 116 GLN A N 1
ATOM 904 C CA . GLN A 1 116 ? -13.464 0.525 20.645 1.00 56.47 116 GLN A CA 1
ATOM 905 C C . GLN A 1 116 ? -13.829 2.025 20.522 1.00 56.47 116 GLN A C 1
ATOM 907 O O . GLN A 1 116 ? -13.907 2.539 19.407 1.00 56.47 116 GLN A O 1
ATOM 912 N N . PRO A 1 117 ? -14.073 2.745 21.641 1.00 58.38 117 PRO A N 1
ATOM 913 C CA . PRO A 1 117 ? -14.409 4.175 21.628 1.00 58.38 117 PRO A CA 1
ATOM 914 C C . PRO A 1 117 ? -13.243 5.067 21.165 1.00 58.38 117 PRO A C 1
ATOM 916 O O . PRO A 1 117 ? -12.076 4.740 21.397 1.00 58.38 117 PRO A O 1
ATOM 919 N N . VAL A 1 118 ? -13.571 6.224 20.572 1.00 57.66 118 VAL A N 1
ATOM 920 C CA . VAL A 1 118 ? -12.650 7.189 19.924 1.00 57.66 118 VAL A CA 1
ATOM 921 C C . VAL A 1 118 ? -11.435 7.547 20.785 1.00 57.66 118 VAL A C 1
ATOM 923 O O . VAL A 1 118 ? -10.313 7.568 20.283 1.00 57.66 118 VAL A O 1
ATOM 926 N N . ALA A 1 119 ? -11.621 7.719 22.096 1.00 59.38 119 ALA A N 1
ATOM 927 C CA . ALA A 1 119 ? -10.542 8.028 23.038 1.00 59.38 119 ALA A CA 1
ATOM 928 C C . ALA A 1 119 ? -9.372 7.020 22.999 1.00 59.38 119 ALA A C 1
ATOM 930 O O . ALA A 1 119 ? -8.217 7.393 23.188 1.00 59.38 119 ALA A O 1
ATOM 931 N N . THR A 1 120 ? -9.654 5.746 22.705 1.00 69.38 120 THR A N 1
ATOM 932 C CA . THR A 1 120 ? -8.626 4.694 22.616 1.00 69.38 120 THR A CA 1
ATOM 933 C C . THR A 1 120 ? -7.838 4.722 21.306 1.00 69.38 120 THR A C 1
ATOM 935 O O . THR A 1 120 ? -6.760 4.132 21.230 1.00 69.38 120 THR A O 1
ATOM 938 N N . PHE A 1 121 ? -8.361 5.378 20.265 1.00 72.12 121 PHE A N 1
ATOM 939 C CA . PHE A 1 121 ? -7.650 5.586 19.007 1.00 72.12 121 PHE A CA 1
ATOM 940 C C . PHE A 1 121 ? -6.607 6.692 19.166 1.00 72.12 121 PHE A C 1
ATOM 942 O O . PHE A 1 121 ? -5.437 6.455 18.879 1.00 72.12 121 PHE A O 1
ATOM 949 N N . ASP A 1 122 ? -7.003 7.851 19.702 1.00 74.19 122 ASP A N 1
ATOM 950 C CA . ASP A 1 122 ? -6.102 8.996 19.887 1.00 74.19 122 ASP A CA 1
ATOM 951 C C . ASP A 1 122 ? -4.953 8.670 20.860 1.00 74.19 122 ASP A C 1
ATOM 953 O O . ASP A 1 122 ? -3.804 9.034 20.607 1.00 74.19 122 ASP A O 1
ATOM 957 N N . GLU A 1 123 ? -5.219 7.905 21.927 1.00 79.62 123 GLU A N 1
ATOM 958 C CA . GLU A 1 123 ? -4.182 7.441 22.861 1.00 79.62 123 GLU A CA 1
ATOM 959 C C . GLU A 1 123 ? -3.144 6.538 22.172 1.00 79.62 123 GLU A C 1
ATOM 961 O O . GLU A 1 123 ? -1.935 6.744 22.314 1.00 79.62 123 GLU A O 1
ATOM 966 N N . LYS A 1 124 ? -3.595 5.554 21.381 1.00 78.06 124 LYS A N 1
ATOM 967 C CA . LYS A 1 124 ? -2.690 4.649 20.655 1.00 78.06 124 LYS A CA 1
ATOM 968 C C . LYS A 1 124 ? -1.950 5.351 19.520 1.00 78.06 124 LYS A C 1
ATOM 970 O O . LYS A 1 124 ? -0.782 5.052 19.277 1.00 78.06 124 LYS A O 1
ATOM 975 N N . LEU A 1 125 ? -2.602 6.294 18.847 1.00 81.06 125 LEU A N 1
ATOM 976 C CA . LEU A 1 125 ? -1.981 7.120 17.821 1.00 81.06 125 LEU A CA 1
ATOM 977 C C . LEU A 1 125 ? -0.868 7.990 18.428 1.00 81.06 125 LEU A C 1
ATOM 979 O O . LEU A 1 125 ? 0.242 8.018 17.902 1.00 81.06 125 LEU A O 1
ATOM 983 N N . ALA A 1 126 ? -1.107 8.619 19.581 1.00 80.38 126 ALA A N 1
ATOM 984 C CA . ALA A 1 126 ? -0.079 9.370 20.302 1.00 80.38 126 ALA A CA 1
ATOM 985 C C . ALA A 1 126 ? 1.098 8.478 20.740 1.00 80.38 126 ALA A C 1
ATOM 987 O O . ALA A 1 126 ? 2.255 8.894 20.655 1.00 80.38 126 ALA A O 1
ATOM 988 N N . ALA A 1 127 ? 0.830 7.233 21.148 1.00 80.69 127 ALA A N 1
ATOM 989 C CA . ALA A 1 127 ? 1.880 6.271 21.485 1.00 80.69 127 ALA A CA 1
ATOM 990 C C . ALA A 1 127 ? 2.795 5.969 20.283 1.00 80.69 127 ALA A C 1
ATOM 992 O O . ALA A 1 127 ? 4.015 5.903 20.440 1.00 80.69 127 ALA A O 1
ATOM 993 N N . LEU A 1 128 ? 2.229 5.870 19.075 1.00 78.12 128 LEU A N 1
ATOM 994 C CA . LEU A 1 128 ? 2.989 5.706 17.833 1.00 78.12 128 LEU A CA 1
ATOM 995 C C . LEU A 1 128 ? 3.858 6.929 17.503 1.00 78.12 128 LEU A C 1
ATOM 997 O O . LEU A 1 128 ? 4.982 6.747 17.044 1.00 78.12 128 LEU A O 1
ATOM 1001 N N . GLN A 1 129 ? 3.397 8.154 17.788 1.00 75.12 129 GLN A N 1
ATOM 1002 C CA . GLN A 1 129 ? 4.171 9.382 17.541 1.00 75.12 129 GLN A CA 1
ATOM 1003 C C . GLN A 1 129 ? 5.495 9.415 18.319 1.00 75.12 129 GLN A C 1
ATOM 1005 O O . GLN A 1 129 ? 6.473 10.017 17.881 1.00 75.12 129 GLN A O 1
ATOM 1010 N N . THR A 1 130 ? 5.539 8.768 19.486 1.00 70.56 130 THR A N 1
ATOM 1011 C CA . THR A 1 130 ? 6.758 8.703 20.307 1.00 70.56 130 THR A CA 1
ATOM 1012 C C . THR A 1 130 ? 7.822 7.757 19.744 1.00 70.56 130 THR A C 1
ATOM 1014 O O . THR A 1 130 ? 8.956 7.759 20.225 1.00 70.56 130 THR A O 1
ATOM 1017 N N . GLN A 1 131 ? 7.493 6.970 18.714 1.00 66.31 131 GLN A N 1
ATOM 1018 C CA . GLN A 1 131 ? 8.435 6.091 18.033 1.00 66.31 131 GLN A CA 1
ATOM 1019 C C . GLN A 1 131 ? 9.056 6.784 16.816 1.00 66.31 131 GLN A C 1
ATOM 1021 O O . GLN A 1 131 ? 8.381 7.094 15.841 1.00 66.31 131 GLN A O 1
ATOM 1026 N N . SER A 1 132 ? 10.375 6.975 16.861 1.00 56.03 132 SER A N 1
ATOM 1027 C CA . SER A 1 132 ? 11.155 7.707 15.850 1.00 56.03 132 SER A CA 1
ATOM 1028 C C . SER A 1 132 ? 11.304 7.001 14.490 1.00 56.03 132 SER A C 1
ATOM 1030 O O . SER A 1 132 ? 11.903 7.578 13.586 1.00 56.03 132 SER A O 1
ATOM 1032 N N . ASP A 1 133 ? 10.799 5.774 14.338 1.00 68.88 133 ASP A N 1
ATOM 1033 C CA . ASP A 1 133 ? 11.122 4.905 13.195 1.00 68.88 133 ASP A CA 1
ATOM 1034 C C . ASP A 1 133 ? 10.021 4.856 12.117 1.00 68.88 133 ASP A C 1
ATOM 1036 O O . ASP A 1 133 ? 10.168 4.165 11.108 1.00 68.88 133 ASP A O 1
ATOM 1040 N N . MET A 1 134 ? 8.896 5.557 12.308 1.00 72.19 134 MET A N 1
ATOM 1041 C CA . MET A 1 134 ? 7.799 5.558 11.336 1.00 72.19 134 MET A CA 1
ATOM 1042 C C . MET A 1 134 ? 8.053 6.553 10.198 1.00 72.19 134 MET A C 1
ATOM 1044 O O . MET A 1 134 ? 8.415 7.704 10.426 1.00 72.19 134 MET A O 1
ATOM 1048 N N . LEU A 1 135 ? 7.800 6.109 8.966 1.00 74.75 135 LEU A N 1
ATOM 1049 C CA . LEU A 1 135 ? 7.814 6.958 7.775 1.00 74.75 135 LEU A CA 1
ATOM 1050 C C . LEU A 1 135 ? 6.691 8.018 7.869 1.00 74.75 135 LEU A C 1
ATOM 1052 O O . LEU A 1 135 ? 5.538 7.629 8.088 1.00 74.75 135 LEU A O 1
ATOM 1056 N N . PRO A 1 136 ? 6.973 9.325 7.710 1.00 76.38 136 PRO A N 1
ATOM 1057 C CA . PRO A 1 136 ? 5.957 10.381 7.755 1.00 76.38 136 PRO A CA 1
ATOM 1058 C C . PRO A 1 136 ? 4.739 10.145 6.850 1.00 76.38 136 PRO A C 1
ATOM 1060 O O . PRO A 1 136 ? 3.614 10.436 7.247 1.00 76.38 136 PRO A O 1
ATOM 1063 N N . ALA A 1 137 ? 4.908 9.543 5.674 1.00 71.88 137 ALA A N 1
ATOM 1064 C CA . ALA A 1 137 ? 3.775 9.217 4.807 1.00 71.88 137 ALA A CA 1
ATOM 1065 C C . ALA A 1 137 ? 2.837 8.155 5.420 1.00 71.88 137 ALA A C 1
ATOM 1067 O O . ALA A 1 137 ? 1.618 8.223 5.253 1.00 71.88 137 ALA A O 1
ATOM 1068 N N . VAL A 1 138 ? 3.378 7.190 6.176 1.00 77.12 138 VAL A N 1
ATOM 1069 C CA . VAL A 1 138 ? 2.561 6.236 6.950 1.00 77.12 138 VAL A CA 1
ATOM 1070 C C . VAL A 1 138 ? 1.780 6.985 8.026 1.00 77.12 138 VAL A C 1
ATOM 1072 O O . VAL A 1 138 ? 0.597 6.711 8.213 1.00 77.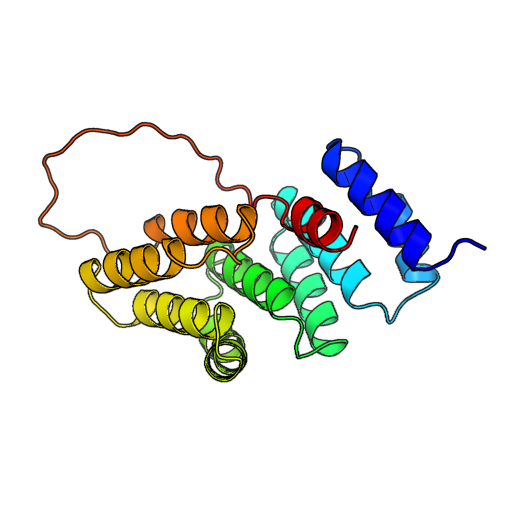12 138 VAL A O 1
ATOM 1075 N N . TRP A 1 139 ? 2.413 7.949 8.693 1.00 80.31 139 TRP A N 1
ATOM 1076 C CA . TRP A 1 139 ? 1.776 8.761 9.726 1.00 80.31 139 TRP A CA 1
ATOM 1077 C C . TRP A 1 139 ? 0.583 9.565 9.191 1.00 80.31 139 TRP A C 1
ATOM 1079 O O . TRP A 1 139 ? -0.514 9.467 9.741 1.00 80.31 139 TRP A O 1
ATOM 1089 N N . GLU A 1 140 ? 0.755 10.280 8.077 1.00 81.00 140 GLU A N 1
ATOM 1090 C CA . GLU A 1 140 ? -0.331 11.032 7.428 1.00 81.00 140 GLU A CA 1
ATOM 1091 C C . GLU A 1 140 ? -1.497 10.124 7.021 1.00 81.00 140 GLU A C 1
ATOM 1093 O O . GLU A 1 140 ? -2.670 10.436 7.247 1.00 81.00 140 GLU A O 1
ATOM 1098 N N . ASN A 1 141 ? -1.185 8.937 6.500 1.00 78.69 141 ASN A N 1
ATOM 1099 C CA . ASN A 1 141 ? -2.212 7.968 6.149 1.00 78.69 141 ASN A CA 1
ATOM 1100 C C . ASN A 1 141 ? -2.996 7.486 7.381 1.00 78.69 141 ASN A C 1
ATOM 1102 O O . ASN A 1 141 ? -4.221 7.373 7.309 1.00 78.69 141 ASN A O 1
ATOM 1106 N N . LEU A 1 142 ? -2.331 7.241 8.515 1.00 82.38 142 LEU A N 1
ATOM 1107 C CA . LEU A 1 142 ? -3.000 6.865 9.767 1.00 82.38 142 LEU A CA 1
ATOM 1108 C C . LEU A 1 142 ? -3.868 8.000 10.318 1.00 82.38 142 LEU A C 1
ATOM 1110 O O . LEU A 1 142 ? -4.980 7.735 10.773 1.00 82.38 142 LEU A O 1
ATOM 1114 N N . LEU A 1 143 ? -3.412 9.252 10.225 1.00 81.81 143 LEU A N 1
ATOM 1115 C CA . LEU A 1 143 ? -4.214 10.422 10.590 1.00 81.81 143 LEU A CA 1
ATOM 1116 C C . LEU A 1 143 ? -5.489 10.515 9.751 1.00 81.81 143 LEU A C 1
ATOM 1118 O O . LEU A 1 143 ? -6.565 10.776 10.293 1.00 81.81 143 LEU A O 1
ATOM 1122 N N . SER A 1 144 ? -5.394 10.243 8.446 1.00 80.81 144 SER A N 1
ATOM 1123 C CA . SER A 1 144 ? -6.552 10.280 7.546 1.00 80.81 144 SER A CA 1
ATOM 1124 C C . SER A 1 144 ? -7.650 9.293 7.952 1.00 80.81 144 SER A C 1
ATOM 1126 O O . SER A 1 144 ? -8.826 9.543 7.689 1.00 80.81 144 SER A O 1
ATOM 1128 N N . LEU A 1 145 ? -7.302 8.203 8.649 1.00 79.81 145 LEU A N 1
ATOM 1129 C CA . LEU A 1 145 ? -8.280 7.218 9.105 1.00 79.81 145 LEU A CA 1
ATOM 1130 C C . LEU A 1 145 ? -9.210 7.747 10.198 1.00 79.81 145 LEU A C 1
ATOM 1132 O O . LEU A 1 145 ? -10.278 7.168 10.405 1.00 79.81 145 LEU A O 1
ATOM 1136 N N . ARG A 1 146 ? -8.871 8.876 10.834 1.00 77.44 146 ARG A N 1
ATOM 1137 C CA . ARG A 1 146 ? -9.715 9.523 11.845 1.00 77.44 146 ARG A CA 1
ATOM 1138 C C . ARG A 1 146 ? -11.132 9.805 11.339 1.00 77.44 146 ARG A C 1
ATOM 1140 O O . ARG A 1 146 ? -12.083 9.705 12.105 1.00 77.44 146 ARG A O 1
ATOM 1147 N N . GLN A 1 147 ? -11.288 10.093 10.046 1.00 80.31 147 GLN A N 1
ATOM 1148 C CA . GLN A 1 147 ? -12.593 10.368 9.434 1.00 80.31 147 GLN A CA 1
ATOM 1149 C C . GLN A 1 147 ? -13.566 9.176 9.467 1.00 80.31 147 GLN A C 1
ATOM 1151 O O . GLN A 1 147 ? -14.764 9.365 9.283 1.00 80.31 147 GLN A O 1
ATOM 1156 N N . TYR A 1 148 ? -13.055 7.955 9.655 1.00 74.88 148 TYR A N 1
ATOM 1157 C CA . TYR A 1 148 ? -13.860 6.734 9.699 1.00 74.88 148 TYR A CA 1
ATOM 1158 C C . TYR A 1 148 ? -14.283 6.346 11.121 1.00 74.88 148 TYR A C 1
ATOM 1160 O O . TYR A 1 148 ? -15.006 5.363 11.281 1.00 74.88 148 TYR A O 1
ATOM 1168 N N . LEU A 1 149 ? -13.854 7.085 12.153 1.00 71.50 149 LEU A N 1
ATOM 1169 C CA . LEU A 1 149 ? -14.342 6.857 13.509 1.00 71.50 149 LEU A CA 1
ATOM 1170 C C . LEU A 1 149 ? -15.778 7.377 13.677 1.00 71.50 149 LEU A C 1
ATOM 1172 O O . LEU A 1 149 ? -16.135 8.410 13.104 1.00 71.50 149 LEU A O 1
ATOM 1176 N N . PRO A 1 150 ? -16.610 6.696 14.486 1.00 63.47 150 PRO A N 1
ATOM 1177 C CA . PRO A 1 150 ? -17.909 7.232 14.872 1.00 63.47 150 PRO A CA 1
ATOM 1178 C C . PRO A 1 150 ? -17.711 8.570 15.599 1.00 63.47 150 PRO A C 1
ATOM 1180 O O . PRO A 1 150 ? -16.879 8.661 16.498 1.00 63.47 150 PRO A O 1
ATOM 1183 N N . LEU A 1 151 ? -18.456 9.607 15.199 1.00 55.53 151 LEU A N 1
ATOM 1184 C CA . LEU A 1 151 ? -18.416 1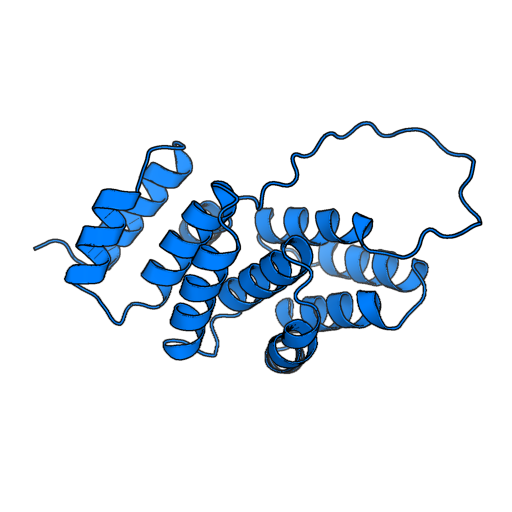0.916 15.858 1.00 55.53 151 LEU A CA 1
ATOM 1185 C C . LEU A 1 151 ? -18.799 10.753 17.334 1.00 55.53 151 LEU A C 1
ATOM 1187 O O . LEU A 1 151 ? -19.870 10.227 17.637 1.00 55.53 151 LEU A O 1
ATOM 1191 N N . ASP A 1 152 ? -17.939 11.220 18.238 1.00 51.44 152 ASP A N 1
ATOM 1192 C CA . ASP A 1 152 ? -18.302 11.372 19.644 1.00 51.44 152 ASP A CA 1
ATOM 1193 C C . ASP A 1 152 ? -19.397 12.449 19.722 1.00 51.44 152 ASP A C 1
ATOM 1195 O O . ASP A 1 152 ? -19.181 13.595 19.322 1.00 51.44 152 ASP A O 1
ATOM 1199 N N . GLU A 1 153 ? -20.583 12.115 20.239 1.00 44.53 153 GLU A N 1
ATOM 1200 C CA . GLU 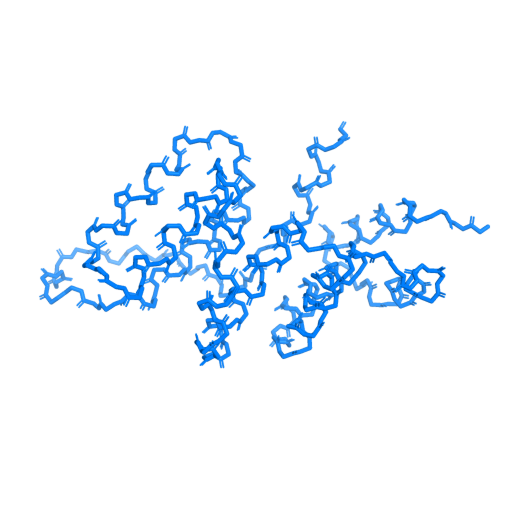A 1 153 ? -21.697 13.070 20.414 1.00 44.53 153 GLU A CA 1
ATOM 1201 C C . GLU A 1 153 ? -21.359 14.224 21.393 1.00 44.53 153 GLU A C 1
ATOM 1203 O O . GLU A 1 153 ? -22.189 15.100 21.635 1.00 44.53 153 GLU A O 1
ATOM 1208 N N . ALA A 1 154 ? -20.149 14.249 21.961 1.00 41.34 154 ALA A N 1
ATOM 1209 C CA . ALA A 1 154 ? -19.721 15.194 22.986 1.00 41.34 154 ALA A CA 1
ATOM 1210 C C . ALA A 1 154 ? -18.965 16.432 22.468 1.00 41.34 154 ALA A C 1
ATOM 1212 O O . ALA A 1 154 ? -18.792 17.370 23.246 1.00 41.34 154 ALA A O 1
ATOM 1213 N N . ASP A 1 155 ? -18.544 16.485 21.199 1.00 41.50 155 ASP A N 1
ATOM 1214 C CA . ASP A 1 155 ? -17.645 17.549 20.718 1.00 41.50 155 ASP A CA 1
ATOM 1215 C C . ASP A 1 155 ? -18.316 18.509 19.721 1.00 41.50 155 ASP A C 1
ATOM 1217 O O . ASP A 1 155 ? -17.859 18.756 18.607 1.00 41.50 155 ASP A O 1
ATOM 1221 N N . THR A 1 156 ? -19.445 19.095 20.129 1.00 37.69 156 THR A N 1
ATOM 1222 C CA . THR A 1 156 ? -20.030 20.264 19.452 1.00 37.69 156 THR A CA 1
ATOM 1223 C C . THR A 1 156 ? -19.531 21.578 20.047 1.00 37.69 156 THR A C 1
ATOM 1225 O O . THR A 1 156 ? -20.340 22.473 20.231 1.00 37.69 156 THR A O 1
ATOM 1228 N N . THR A 1 157 ? -18.248 21.734 20.378 1.00 38.53 157 THR A N 1
ATOM 1229 C CA . THR A 1 157 ? -17.620 23.060 20.552 1.00 38.53 157 THR A CA 1
ATOM 1230 C C . THR A 1 157 ? -16.101 22.925 20.668 1.00 38.53 157 THR A C 1
ATOM 1232 O O . THR A 1 157 ? -15.584 22.949 21.777 1.00 38.53 157 THR A O 1
ATOM 1235 N N . SER A 1 158 ? -15.369 22.878 19.555 1.00 35.69 158 SER A N 1
ATOM 1236 C CA . SER A 1 158 ? -14.087 23.591 19.464 1.00 35.69 158 SER A CA 1
ATOM 1237 C C . SER A 1 158 ? -13.557 23.583 18.034 1.00 35.69 158 SER A C 1
ATOM 1239 O O . SER A 1 158 ? -13.268 22.539 17.468 1.00 35.69 158 SER A O 1
ATOM 1241 N N . GLU A 1 159 ? -13.476 24.790 17.483 1.00 32.06 159 GLU A N 1
ATOM 1242 C CA . GLU A 1 159 ? -12.579 25.263 16.427 1.00 32.06 159 GLU A CA 1
ATOM 1243 C C . GLU A 1 159 ? -12.249 24.324 15.257 1.00 32.06 159 GLU A C 1
ATOM 1245 O O . GLU A 1 159 ? -11.442 23.401 15.327 1.00 32.06 159 GLU A O 1
ATOM 1250 N N . ALA A 1 160 ? -12.806 24.707 14.106 1.00 35.72 160 ALA A N 1
ATOM 1251 C CA . ALA A 1 160 ? -12.339 24.330 12.787 1.00 35.72 160 ALA A CA 1
ATOM 1252 C C . ALA A 1 160 ? -10.827 24.576 12.645 1.00 35.72 160 ALA A C 1
ATOM 1254 O O . ALA A 1 160 ? -10.389 25.670 12.286 1.00 35.72 160 ALA A O 1
ATOM 1255 N N . VAL A 1 161 ? -10.028 23.533 12.858 1.00 33.91 161 VAL A N 1
ATOM 1256 C CA . VAL A 1 161 ? -8.708 23.439 12.243 1.00 33.91 161 VAL A CA 1
ATOM 1257 C C . VAL A 1 161 ? -8.946 23.016 10.803 1.00 33.91 161 VAL A C 1
ATOM 1259 O O . VAL A 1 161 ? -9.121 21.846 10.473 1.00 33.91 161 VAL A O 1
ATOM 1262 N N . SER A 1 162 ? -9.018 24.019 9.933 1.00 35.97 162 SER A N 1
ATOM 1263 C CA . SER A 1 162 ? -8.914 23.835 8.498 1.00 35.97 162 SER A CA 1
ATOM 1264 C C . SER A 1 162 ? -7.507 23.338 8.168 1.00 35.97 162 SER A C 1
ATOM 1266 O O . SER A 1 162 ? -6.598 24.128 7.915 1.00 35.97 162 SER A O 1
ATOM 1268 N N . THR A 1 163 ? -7.323 22.028 8.135 1.00 28.81 163 THR A N 1
ATOM 1269 C CA . THR A 1 163 ? -6.296 21.421 7.294 1.00 28.81 163 THR A CA 1
ATOM 1270 C C . THR A 1 163 ? -7.026 20.596 6.259 1.00 28.81 163 THR A C 1
ATOM 1272 O O . THR A 1 163 ? -7.422 19.461 6.498 1.00 28.81 163 THR A O 1
ATOM 1275 N N . ALA A 1 164 ? -7.253 21.222 5.106 1.00 33.09 164 ALA A N 1
ATOM 1276 C CA . ALA A 1 164 ? -7.468 20.497 3.872 1.00 33.09 164 ALA A CA 1
ATOM 1277 C C . ALA A 1 164 ? -6.183 19.711 3.590 1.00 33.09 164 ALA A C 1
ATOM 1279 O O . ALA A 1 164 ? -5.273 20.216 2.940 1.00 33.09 164 ALA A O 1
ATOM 1280 N N . THR A 1 165 ? -6.074 18.511 4.143 1.00 32.47 165 THR A N 1
ATOM 1281 C CA . THR A 1 165 ? -5.173 17.499 3.616 1.00 32.47 165 THR A CA 1
ATOM 1282 C C . THR A 1 165 ? -6.005 16.687 2.645 1.00 32.47 165 THR A C 1
ATOM 1284 O O . THR A 1 165 ? -7.024 16.087 2.994 1.00 32.47 165 THR A O 1
ATOM 1287 N N . SER A 1 166 ? -5.646 16.820 1.371 1.00 31.25 166 SER A N 1
ATOM 1288 C CA . SER A 1 166 ? -6.178 16.025 0.281 1.00 31.25 166 SER A CA 1
ATOM 1289 C C . SER A 1 166 ? -6.239 14.564 0.721 1.00 31.25 166 SER A C 1
ATOM 1291 O O . SER A 1 166 ? -5.331 14.059 1.374 1.00 31.25 166 SER A O 1
ATOM 1293 N N . GLY A 1 167 ? -7.332 13.875 0.392 1.00 34.69 167 GLY A N 1
ATOM 1294 C CA . GLY A 1 167 ? -7.516 12.450 0.683 1.00 34.69 167 GLY A CA 1
ATOM 1295 C C . GLY A 1 167 ? -6.590 11.531 -0.124 1.00 34.69 167 GLY A C 1
ATOM 1296 O O . GLY A 1 167 ? -7.010 10.423 -0.462 1.00 34.69 167 GLY A O 1
ATOM 1297 N N . GLU A 1 168 ? -5.395 12.016 -0.448 1.00 42.78 168 GLU A N 1
ATOM 1298 C CA . GLU A 1 168 ? -4.317 11.405 -1.203 1.00 42.78 168 GLU A CA 1
ATOM 1299 C C . GLU A 1 168 ? -3.489 10.542 -0.254 1.00 42.78 168 GLU A C 1
ATOM 1301 O O . GLU A 1 168 ? -3.094 10.966 0.831 1.00 42.78 168 GLU A O 1
ATOM 1306 N N . ILE A 1 169 ? -3.254 9.299 -0.657 1.00 47.34 169 ILE A N 1
ATOM 1307 C CA . ILE A 1 169 ? -2.267 8.452 -0.001 1.00 47.34 169 ILE A CA 1
ATOM 1308 C C . ILE A 1 169 ? -0.908 9.087 -0.304 1.00 47.34 169 ILE A C 1
ATOM 1310 O O . ILE A 1 169 ? -0.487 9.094 -1.456 1.00 47.34 169 ILE A O 1
ATOM 1314 N N . SER A 1 170 ? -0.243 9.651 0.706 1.00 48.59 170 SER A N 1
ATOM 1315 C CA . SER A 1 170 ? 1.088 10.237 0.517 1.00 48.59 170 SER A CA 1
ATOM 1316 C C . SER A 1 170 ? 2.079 9.151 0.084 1.00 48.59 170 SER A C 1
ATOM 1318 O O . SER A 1 170 ? 2.056 8.033 0.618 1.00 48.59 170 SER A O 1
ATOM 1320 N N . SER A 1 171 ? 2.934 9.465 -0.893 1.00 50.53 171 SER A N 1
ATOM 1321 C CA . SER A 1 171 ? 3.867 8.527 -1.521 1.00 50.53 171 SER A CA 1
ATOM 1322 C C . SER A 1 171 ? 4.933 8.032 -0.534 1.00 50.53 171 SER A C 1
ATOM 1324 O O . SER A 1 171 ? 6.002 8.621 -0.373 1.00 50.53 171 SER A O 1
ATOM 1326 N N . ILE A 1 172 ? 4.661 6.903 0.128 1.00 52.88 172 ILE A N 1
ATOM 1327 C CA . ILE A 1 172 ? 5.542 6.252 1.123 1.00 52.88 172 ILE A CA 1
ATOM 1328 C C . ILE A 1 172 ? 6.933 5.895 0.541 1.00 52.88 172 ILE A C 1
ATOM 1330 O O . ILE A 1 172 ? 7.907 5.675 1.263 1.00 52.88 172 ILE A O 1
ATOM 1334 N N . LEU A 1 173 ? 7.062 5.861 -0.786 1.00 48.38 173 LEU A N 1
ATOM 1335 C CA . LEU A 1 173 ? 8.239 5.376 -1.503 1.00 48.38 173 LEU A CA 1
ATOM 1336 C C . LEU A 1 173 ? 9.471 6.278 -1.420 1.00 48.38 173 LEU A C 1
ATOM 1338 O O . LEU A 1 173 ? 10.583 5.745 -1.374 1.00 48.38 173 LEU A O 1
ATOM 1342 N N . LEU A 1 174 ? 9.308 7.605 -1.362 1.00 41.22 174 LEU A N 1
ATOM 1343 C CA . LEU A 1 174 ? 10.459 8.511 -1.261 1.00 41.22 174 LEU A CA 1
ATOM 1344 C C . LEU A 1 174 ? 11.236 8.263 0.042 1.00 41.22 174 LEU A C 1
ATOM 1346 O O . LEU A 1 174 ? 12.465 8.285 0.061 1.00 41.22 174 LEU A O 1
ATOM 1350 N N . GLU A 1 175 ? 10.512 7.959 1.116 1.00 45.50 175 GLU A N 1
ATOM 1351 C CA . GLU A 1 175 ? 11.062 7.816 2.461 1.00 45.50 175 GLU A CA 1
ATOM 1352 C C . GLU A 1 175 ? 11.683 6.429 2.684 1.00 45.50 175 GLU A C 1
ATOM 1354 O O . GLU A 1 175 ? 12.768 6.336 3.257 1.00 45.50 175 GLU A O 1
ATOM 1359 N N . ILE A 1 176 ? 11.078 5.355 2.146 1.00 49.59 176 ILE A N 1
ATOM 1360 C CA . ILE A 1 176 ? 11.687 4.005 2.144 1.00 49.59 176 ILE A CA 1
ATOM 1361 C C . ILE A 1 176 ? 13.049 4.034 1.441 1.00 49.59 176 ILE A C 1
ATOM 1363 O O . ILE A 1 176 ? 13.993 3.362 1.861 1.00 49.59 176 ILE A O 1
ATOM 1367 N N . TYR A 1 177 ? 13.149 4.799 0.352 1.00 42.66 177 TYR A N 1
ATOM 1368 C CA . TYR A 1 177 ? 14.363 4.879 -0.445 1.00 42.66 177 TYR A CA 1
ATOM 1369 C C . TYR A 1 177 ? 15.426 5.794 0.192 1.00 42.66 177 TYR A C 1
ATOM 1371 O O . TYR A 1 177 ? 16.604 5.440 0.193 1.00 42.66 177 TYR A O 1
ATOM 1379 N N . GLN A 1 178 ? 15.026 6.915 0.805 1.00 40.91 178 GLN A N 1
ATOM 1380 C CA . GLN A 1 178 ? 15.928 7.803 1.555 1.00 40.91 178 GLN A CA 1
ATOM 1381 C C . GLN A 1 178 ? 16.474 7.188 2.851 1.00 40.91 178 GLN A C 1
ATOM 1383 O O . GLN A 1 178 ? 17.535 7.593 3.297 1.00 40.91 178 GLN A O 1
ATOM 1388 N N . GLN A 1 179 ? 15.795 6.217 3.467 1.00 39.94 179 GLN A N 1
ATOM 1389 C CA . GLN A 1 179 ? 16.317 5.542 4.665 1.00 39.94 179 GLN A CA 1
ATOM 1390 C C . GLN A 1 179 ? 17.348 4.440 4.357 1.00 39.94 179 GLN A C 1
ATOM 1392 O O . GLN A 1 179 ? 18.040 3.975 5.264 1.00 39.94 179 GLN A O 1
ATOM 1397 N N . LYS A 1 180 ? 17.460 4.000 3.095 1.00 35.59 180 LYS A N 1
ATOM 1398 C CA . LYS A 1 180 ? 18.406 2.954 2.658 1.00 35.59 180 LYS A CA 1
ATOM 1399 C C . LYS A 1 180 ? 19.693 3.492 2.009 1.00 35.59 180 LYS A C 1
ATOM 1401 O O . LYS A 1 180 ? 20.560 2.680 1.681 1.00 35.59 180 LYS A O 1
ATOM 1406 N N . HIS A 1 181 ? 19.836 4.811 1.857 1.00 36.97 181 HIS A N 1
ATOM 1407 C CA . HIS A 1 181 ? 20.996 5.504 1.279 1.00 36.97 181 HIS A CA 1
ATOM 1408 C C . HIS A 1 181 ? 21.370 6.744 2.090 1.00 36.97 181 HIS A C 1
ATOM 1410 O O . HIS A 1 181 ? 22.568 7.107 2.053 1.00 36.97 181 HIS A O 1
#

InterPro domains:
  IPR011990 Tetratricopeptide-like helical domain superfamily [G3DSA:1.25.40.10] (3-145)
  IPR011990 Tetratricopeptide-like helical domain superfamily [SSF48452] (11-86)
  IPR019734 Tetratricopeptide repeat [PS50005] (36-69)

Foldseek 3Di:
DDDLVRLLVVLLVCVVVVHDCPVSLVVSCVVVVLQLVSLQSVLQNCVLVVVLVSSLVSLVSSCVSPVLPLVSLLSNLLSCVVVVVVVCNVVSLPSQCVVDDLSVLVSVLVVCQVPHAPVVNVVSLVVSVPDPPDQVLSNVSSVLCSVSHDDDPPPPDDDDPPDPDDSGSPRSSNRVVVVVD

Sequence (181 aa):
MNTLEEYIQLCAAKMGRNDDVTADLAQALNQFPYAAVLYFMRGSETAELQNFTDAMHDFATALVLEPEFHLARLQYILCCFKTEQFALIPVLLQPLLLAGGTYGMIGELLVNLFSQPVATFDEKLAALQTQSDMLPAVWENLLSLRQYLPLDEADTTSEAVSTATSGEISSILLEIYQQKH